Protein AF-A0A1R3RBY4-F1 (afdb_monomer_lite)

Foldseek 3Di:
DDDDDDDDDDDDDDDPPPDPPDDDPPPPPVDQPFAADPDVPDPGGHGDSDPVVSVLCCQLPPVQPQVQADPDPPGGDTGSDPVVSVVCCCPVVVDDDDD

pLDDT: mean 74.76, std 15.66, range [42.28, 93.06]

Sequence (99 aa):
MPGSSSIGEPFLTSSVTIGRISREPQLDLRNKSKLRCEWKGCVYRNTFNRSADLIRHVKTIHVLPHSFTCDMPGCERSFSRKDNFMEHKLRVHHFVRRP

Structure (mmCIF, N/CA/C/O backbone):
data_AF-A0A1R3RBY4-F1
#
_entry.id   AF-A0A1R3RBY4-F1
#
loop_
_atom_site.group_PDB
_atom_site.id
_atom_site.type_symbol
_atom_site.label_atom_id
_atom_site.label_alt_id
_atom_site.label_comp_id
_atom_site.label_asym_id
_atom_site.label_entity_id
_atom_site.label_seq_id
_atom_site.pdbx_PDB_ins_code
_atom_site.Cartn_x
_atom_site.Cartn_y
_atom_site.Cartn_z
_atom_site.occupancy
_atom_site.B_iso_or_equiv
_atom_site.auth_seq_id
_atom_site.auth_comp_id
_atom_site.auth_asym_id
_atom_site.auth_atom_id
_atom_site.pdbx_PDB_model_num
ATOM 1 N N . MET A 1 1 ? -6.343 83.023 45.407 1.00 44.12 1 MET A N 1
ATOM 2 C CA . MET A 1 1 ? -7.758 82.647 45.630 1.00 44.12 1 MET A CA 1
ATOM 3 C C . MET A 1 1 ? -8.523 82.904 44.342 1.00 44.12 1 MET A C 1
ATOM 5 O O . MET A 1 1 ? -8.241 83.951 43.768 1.00 44.12 1 MET A O 1
ATOM 9 N N . PRO A 1 2 ? -9.498 82.084 43.911 1.00 46.06 2 PRO A N 1
ATOM 10 C CA . PRO A 1 2 ? -9.816 80.676 44.201 1.00 46.06 2 PRO A CA 1
ATOM 11 C C . PRO A 1 2 ? -9.429 79.794 42.973 1.00 46.06 2 PRO A C 1
ATOM 13 O O . PRO A 1 2 ? -8.880 80.305 42.009 1.00 46.06 2 PRO A O 1
ATOM 16 N N . GLY A 1 3 ? -9.607 78.480 42.908 1.00 42.28 3 GLY A N 1
ATOM 17 C CA . GLY A 1 3 ? -10.323 77.580 43.788 1.00 42.28 3 GLY A CA 1
ATOM 18 C C . GLY A 1 3 ? -9.824 76.150 43.610 1.00 42.28 3 GLY A C 1
ATOM 19 O O . GLY A 1 3 ? -9.506 75.694 42.515 1.00 42.28 3 GLY A O 1
ATOM 20 N N . SER A 1 4 ? -9.746 75.475 44.745 1.00 51.12 4 SER A N 1
ATOM 21 C CA . SER A 1 4 ? -9.626 74.037 44.890 1.00 51.12 4 SER A CA 1
ATOM 22 C C . SER A 1 4 ? -10.837 73.349 44.269 1.00 51.12 4 SER A C 1
ATOM 24 O O . SER A 1 4 ? -11.955 73.830 44.449 1.00 51.12 4 SER A O 1
ATOM 26 N N . SER A 1 5 ? -10.639 72.192 43.643 1.00 51.06 5 SER A N 1
ATOM 27 C CA . SER A 1 5 ? -11.539 71.044 43.803 1.00 51.06 5 SER A CA 1
ATOM 28 C C . SER A 1 5 ? -10.895 69.794 43.217 1.00 51.06 5 SER A C 1
ATOM 30 O O . SER A 1 5 ? -10.571 69.715 42.036 1.00 51.06 5 SER A O 1
ATOM 32 N N . SER A 1 6 ? -10.685 68.847 44.118 1.00 52.12 6 SER A N 1
ATOM 33 C CA . SER A 1 6 ? -10.183 67.498 43.943 1.00 52.12 6 SER A CA 1
ATOM 34 C C . SER A 1 6 ? -10.944 66.728 42.864 1.00 52.12 6 SER A C 1
ATOM 36 O O . SER A 1 6 ? -12.163 66.597 42.951 1.00 52.12 6 SER A O 1
ATOM 38 N N . ILE A 1 7 ? -10.228 66.141 41.907 1.00 60.47 7 ILE A N 1
ATOM 39 C CA . ILE A 1 7 ? -10.765 65.030 41.118 1.00 60.47 7 ILE A CA 1
ATOM 40 C C . ILE A 1 7 ? -10.188 63.767 41.747 1.00 60.47 7 ILE A C 1
ATOM 42 O O . ILE A 1 7 ? -8.980 63.540 41.720 1.00 60.47 7 ILE A O 1
ATOM 46 N N . GLY A 1 8 ? -11.060 63.033 42.434 1.00 43.47 8 GLY A N 1
ATOM 47 C CA . GLY A 1 8 ? -10.726 61.787 43.102 1.00 43.47 8 GLY A CA 1
ATOM 48 C C . GLY A 1 8 ? -10.464 60.664 42.105 1.00 43.47 8 GLY A C 1
ATOM 49 O O . GLY A 1 8 ? -11.219 60.480 41.156 1.00 43.47 8 GLY A O 1
ATOM 50 N N . GLU A 1 9 ? -9.427 59.884 42.382 1.00 54.38 9 GLU A N 1
ATOM 51 C CA . GLU A 1 9 ? -9.421 58.455 42.074 1.00 54.38 9 GLU A CA 1
ATOM 52 C C . GLU A 1 9 ? -10.352 57.765 43.075 1.00 54.38 9 GLU A C 1
ATOM 54 O O . GLU A 1 9 ? -10.273 58.030 44.282 1.00 54.38 9 GLU A O 1
ATOM 59 N N . PRO A 1 10 ? -11.249 56.894 42.599 1.00 51.12 10 PRO A N 1
ATOM 60 C CA . PRO A 1 10 ? -11.130 55.526 43.080 1.00 51.12 10 PRO A CA 1
ATOM 61 C C . PRO A 1 10 ? -11.420 54.437 42.032 1.00 51.12 10 PRO A C 1
ATOM 63 O O . PRO A 1 10 ? -12.517 54.323 41.498 1.00 51.12 10 PRO A O 1
ATOM 66 N N . PHE A 1 11 ? -10.412 53.582 41.866 1.00 44.94 11 PHE A N 1
ATOM 67 C CA . PHE A 1 11 ? -10.427 52.134 42.109 1.00 44.94 11 PHE A CA 1
ATOM 68 C C . PHE A 1 11 ? -11.436 51.214 41.389 1.00 44.94 11 PHE A C 1
ATOM 70 O O . PHE A 1 11 ? -12.644 51.257 41.583 1.00 44.94 11 PHE A O 1
ATOM 77 N N . LEU A 1 12 ? -10.808 50.189 40.798 1.00 53.84 12 LEU A N 1
ATOM 78 C CA . LEU A 1 12 ? -11.196 48.775 40.757 1.00 53.84 12 LEU A CA 1
ATOM 79 C C . LEU A 1 12 ? -12.150 48.302 39.645 1.00 53.84 12 LEU A C 1
ATOM 81 O O . LEU A 1 12 ? -13.366 48.412 39.699 1.00 53.84 12 LEU A O 1
ATOM 85 N N . THR A 1 13 ? -11.509 47.557 38.737 1.00 54.47 13 THR A N 1
ATOM 86 C CA . THR A 1 13 ? -11.876 46.195 38.316 1.00 54.47 13 THR A CA 1
ATOM 87 C C . THR A 1 13 ? -13.225 46.007 37.644 1.00 54.47 13 THR A C 1
ATOM 89 O O . THR A 1 13 ? -14.260 46.004 38.299 1.00 54.47 13 THR A O 1
ATOM 92 N N . SER A 1 14 ? -13.184 45.633 36.365 1.00 50.78 14 SER A N 1
ATOM 93 C CA . SER A 1 14 ? -13.830 44.406 35.869 1.00 50.78 14 SER A CA 1
ATOM 94 C C . SER A 1 14 ? -13.424 44.179 34.408 1.00 50.78 14 SER A C 1
ATOM 96 O O . SER A 1 14 ? -13.673 45.002 33.540 1.00 50.78 14 SER A O 1
ATOM 98 N N . SER A 1 15 ? -12.602 43.166 34.144 1.00 59.75 15 SER A N 1
ATOM 99 C CA . SER A 1 15 ? -13.065 41.838 33.709 1.00 59.75 15 SER A CA 1
ATOM 100 C C . SER A 1 15 ? -13.443 41.785 32.226 1.00 59.75 15 SER A C 1
ATOM 102 O O . SER A 1 15 ? -14.591 41.533 31.880 1.00 59.75 15 SER A O 1
ATOM 104 N N . VAL A 1 16 ? -12.451 41.909 31.340 1.00 52.53 16 VAL A N 1
ATOM 105 C CA . VAL A 1 16 ? -12.529 41.257 30.024 1.00 52.53 16 VAL A CA 1
ATOM 106 C C . VAL A 1 16 ? -11.775 39.941 30.152 1.00 52.53 16 VAL A C 1
ATOM 108 O O . VAL A 1 16 ? -10.591 39.830 29.846 1.00 52.53 16 VAL A O 1
ATOM 111 N N . THR A 1 17 ? -12.460 38.934 30.693 1.00 53.0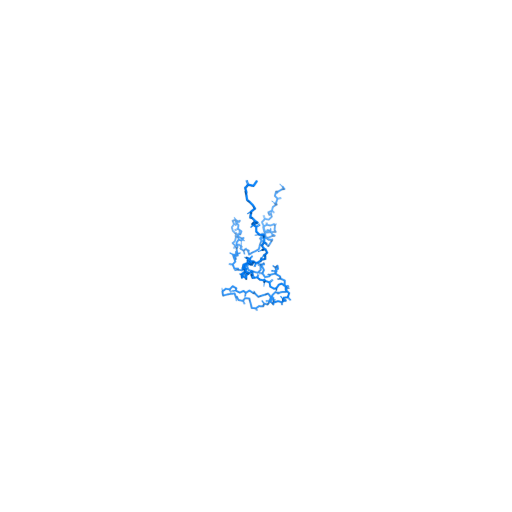9 17 THR A N 1
ATOM 112 C CA . THR A 1 17 ? -12.021 37.555 30.501 1.00 53.09 17 THR A CA 1
ATOM 113 C C . THR A 1 17 ? -12.241 37.247 29.030 1.00 53.09 17 THR A C 1
ATOM 115 O O . THR A 1 17 ? -13.376 37.166 28.563 1.00 53.09 17 THR A O 1
ATOM 118 N N . ILE A 1 18 ? -11.149 37.130 28.273 1.00 63.09 18 ILE A N 1
ATOM 119 C CA . ILE A 1 18 ? -11.209 36.572 26.927 1.00 63.09 18 ILE A CA 1
ATOM 120 C C . ILE A 1 18 ? -11.869 35.202 27.057 1.00 63.09 18 ILE A C 1
ATOM 122 O O . ILE A 1 18 ? -11.375 34.314 27.757 1.00 63.09 18 ILE A O 1
ATOM 126 N N . GLY A 1 19 ? -13.055 35.099 26.458 1.00 46.06 19 GLY A N 1
ATOM 127 C CA . GLY A 1 19 ? -13.890 33.916 26.496 1.00 46.06 19 GLY A CA 1
ATOM 128 C C . GLY A 1 19 ? -13.084 32.686 26.104 1.00 46.06 19 GLY A C 1
ATOM 129 O O . GLY A 1 19 ? -12.303 32.706 25.155 1.00 46.06 19 GLY A O 1
ATOM 130 N N . ARG A 1 20 ? -13.285 31.611 26.868 1.00 57.53 20 ARG A N 1
ATOM 131 C CA . ARG A 1 20 ? -12.787 30.268 26.576 1.00 57.53 20 ARG A CA 1
ATOM 132 C C . ARG A 1 20 ? -13.101 29.913 25.122 1.00 57.53 20 ARG A C 1
ATOM 134 O O . ARG A 1 20 ? -14.242 29.576 24.800 1.00 57.53 20 ARG A O 1
ATOM 141 N N . ILE A 1 21 ? -12.087 29.955 24.261 1.00 62.16 21 ILE A N 1
ATOM 142 C CA . ILE A 1 21 ? -12.156 29.340 22.939 1.00 62.16 21 ILE A CA 1
ATOM 143 C C . ILE A 1 21 ? -12.405 27.853 23.177 1.00 62.16 21 ILE A C 1
ATOM 145 O O . ILE A 1 21 ? -11.639 27.150 23.836 1.00 62.16 21 ILE A O 1
ATOM 149 N N . SER A 1 22 ? -13.570 27.419 22.719 1.00 53.25 22 SER A N 1
ATOM 150 C CA . SER A 1 22 ? -14.041 26.054 22.831 1.00 53.25 22 SER A CA 1
ATOM 151 C C . SER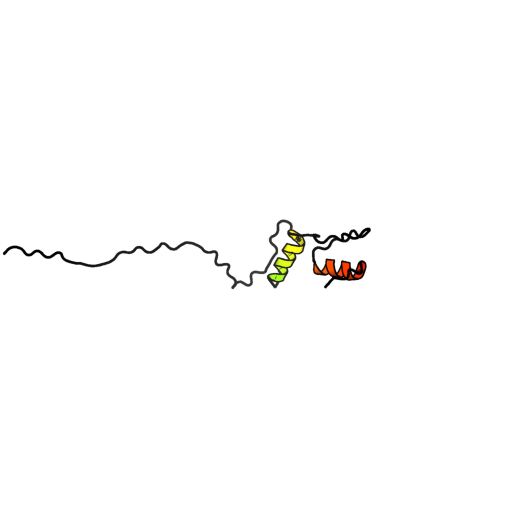 A 1 22 ? -13.326 25.170 21.813 1.00 53.25 22 SER A C 1
ATOM 153 O O . SER A 1 22 ? -13.411 25.415 20.617 1.00 53.25 22 SER A O 1
ATOM 155 N N . ARG A 1 23 ? -12.748 24.081 22.335 1.00 59.91 23 ARG A N 1
ATOM 156 C CA . ARG A 1 23 ? -12.565 22.770 21.688 1.00 59.91 23 ARG A CA 1
ATOM 157 C C . ARG A 1 23 ? -11.584 22.712 20.514 1.00 59.91 23 ARG A C 1
ATOM 159 O O . ARG A 1 23 ? -11.954 22.394 19.390 1.00 59.91 23 ARG A O 1
ATOM 166 N N . GLU A 1 24 ? -10.304 22.833 20.842 1.00 55.38 24 GLU A N 1
ATOM 167 C CA . GLU A 1 24 ? -9.270 22.058 20.146 1.00 55.38 24 GLU A CA 1
ATOM 168 C C . GLU A 1 24 ? -9.598 20.561 20.349 1.00 55.38 24 GLU A C 1
ATOM 170 O O . GLU A 1 24 ? -9.802 20.153 21.502 1.00 55.38 24 GLU A O 1
ATOM 175 N N . PRO A 1 25 ? -9.695 19.720 19.301 1.00 54.72 25 PRO A N 1
ATOM 176 C CA . PRO A 1 25 ? -9.831 18.286 19.492 1.00 54.72 25 PRO A CA 1
ATOM 177 C C . PRO A 1 25 ? -8.507 17.779 20.063 1.00 54.72 25 PRO A C 1
ATOM 179 O O . PRO A 1 25 ? -7.543 17.548 19.337 1.00 54.72 25 PRO A O 1
ATOM 182 N N . GLN A 1 26 ? -8.464 17.637 21.388 1.00 53.69 26 GLN A N 1
ATOM 183 C CA . GLN A 1 26 ? -7.462 16.854 22.095 1.00 53.69 26 GLN A CA 1
ATOM 184 C C . GLN A 1 26 ? -7.556 15.431 21.535 1.00 53.69 26 GLN A C 1
ATOM 186 O O . GLN A 1 26 ? -8.367 14.625 21.981 1.00 53.69 26 GLN A O 1
ATOM 191 N N . LEU A 1 27 ? -6.799 15.137 20.476 1.00 60.53 27 LEU A N 1
ATOM 192 C CA . LEU A 1 27 ? -6.605 13.772 20.016 1.00 60.53 27 LEU A CA 1
ATOM 193 C C . LEU A 1 27 ? -5.803 13.091 21.118 1.00 60.53 27 LEU A C 1
ATOM 195 O O . LEU A 1 27 ? -4.579 13.190 21.160 1.00 60.53 27 LEU A O 1
ATOM 199 N N . ASP A 1 28 ? -6.527 12.474 22.049 1.00 55.22 28 ASP A N 1
ATOM 200 C CA . ASP A 1 28 ? -6.012 11.735 23.190 1.00 55.22 28 ASP A CA 1
ATOM 201 C C . ASP A 1 28 ? -5.056 10.626 22.725 1.00 55.22 28 ASP A C 1
ATOM 203 O O . ASP A 1 28 ? -5.410 9.455 22.588 1.00 55.22 28 ASP A O 1
ATOM 207 N N . LEU A 1 29 ? -3.785 10.981 22.538 1.00 65.56 29 LEU A N 1
ATOM 208 C CA . LEU A 1 29 ? -2.673 10.067 22.258 1.00 65.56 29 LEU A CA 1
ATOM 209 C C . LEU A 1 29 ? -2.309 9.198 23.480 1.00 65.56 29 LEU A C 1
ATOM 211 O O . LEU A 1 29 ? -1.297 8.500 23.470 1.00 65.56 29 LEU A O 1
ATOM 215 N N . ARG A 1 30 ? -3.116 9.234 24.549 1.00 62.94 30 ARG A N 1
ATOM 216 C CA . ARG A 1 30 ? -2.964 8.413 25.760 1.00 62.94 30 ARG A CA 1
ATOM 217 C C . ARG A 1 30 ? -3.958 7.255 25.832 1.00 62.94 30 ARG A C 1
ATOM 219 O O . ARG A 1 30 ? -3.872 6.446 26.748 1.00 62.94 30 ARG A O 1
ATOM 226 N N . ASN A 1 31 ? -4.844 7.097 24.853 1.00 56.62 31 ASN A N 1
ATOM 227 C CA . ASN A 1 31 ? -5.559 5.842 24.697 1.00 56.62 31 ASN A CA 1
ATOM 228 C C . ASN A 1 31 ? -4.873 5.057 23.582 1.00 56.62 31 ASN A C 1
ATOM 230 O O . ASN A 1 31 ? -4.788 5.521 22.446 1.00 56.62 31 ASN A O 1
ATOM 234 N N . LYS A 1 32 ? -4.380 3.852 23.891 1.00 59.78 32 LYS A N 1
ATOM 235 C CA . LYS A 1 32 ? -3.921 2.870 22.894 1.00 59.78 32 LYS A CA 1
ATOM 236 C C . LYS A 1 32 ? -5.146 2.321 22.154 1.00 59.78 32 LYS A C 1
ATOM 238 O O . LYS A 1 32 ? -5.431 1.127 22.171 1.00 59.78 32 LYS A O 1
ATOM 243 N N . SER A 1 33 ? -5.920 3.233 21.575 1.00 61.03 33 SER A N 1
ATOM 244 C CA . SER A 1 33 ? -7.098 2.996 20.771 1.00 61.03 33 SER A CA 1
ATOM 245 C C . SER A 1 33 ? -6.644 2.105 19.638 1.00 61.03 33 SER A C 1
ATOM 247 O O . SER A 1 33 ? -5.779 2.481 18.846 1.00 61.03 33 SER A O 1
ATOM 249 N N . LYS A 1 34 ? -7.156 0.878 19.632 1.00 71.75 34 LYS A N 1
ATOM 250 C CA . LYS A 1 34 ? -6.819 -0.137 18.642 1.00 71.75 34 LYS A CA 1
ATOM 251 C C . LYS A 1 34 ? -6.915 0.497 17.248 1.00 71.75 34 LYS A C 1
ATOM 253 O O . LYS A 1 34 ? -7.992 0.929 16.844 1.00 71.75 34 LYS A O 1
ATOM 258 N N . LEU A 1 35 ? -5.789 0.604 16.545 1.00 85.62 35 LEU A N 1
ATOM 259 C CA . LEU A 1 35 ? -5.714 1.333 15.281 1.00 85.62 35 LEU A CA 1
ATOM 260 C C . LEU A 1 35 ? -6.395 0.486 14.212 1.00 85.62 35 LEU A C 1
ATOM 262 O O . LEU A 1 35 ? -5.833 -0.504 13.766 1.00 85.62 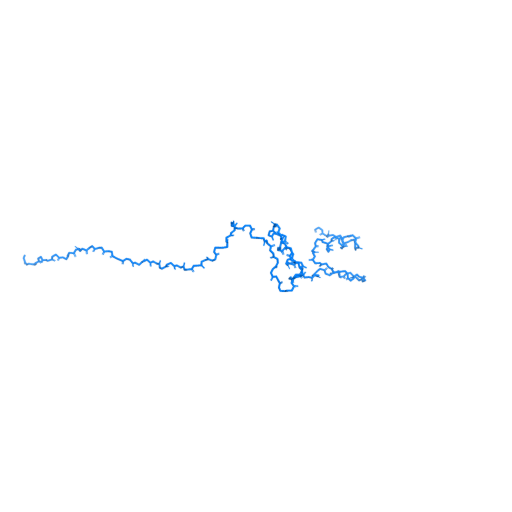35 LEU A O 1
ATOM 266 N N . ARG A 1 36 ? -7.625 0.816 13.835 1.00 87.88 36 ARG A N 1
ATOM 267 C CA . ARG A 1 36 ? -8.390 0.079 12.820 1.00 87.88 36 ARG A CA 1
ATOM 268 C C . ARG A 1 36 ? -8.497 0.902 11.544 1.00 87.88 36 ARG A C 1
ATOM 270 O O . ARG A 1 36 ? -8.472 2.129 11.600 1.00 87.88 36 ARG A O 1
ATOM 277 N N . CYS A 1 37 ? -8.639 0.234 10.406 1.00 88.44 37 CYS A N 1
ATOM 278 C CA . CYS A 1 37 ? -9.011 0.930 9.183 1.00 88.44 37 CYS A CA 1
ATOM 279 C C . CYS A 1 37 ? -10.505 1.276 9.228 1.00 88.44 37 CYS A C 1
ATOM 281 O O . CYS A 1 37 ? -11.330 0.400 9.474 1.00 88.44 37 CYS A O 1
ATOM 283 N N . GLU A 1 38 ? -10.849 2.544 9.004 1.00 85.81 38 GLU A N 1
ATOM 284 C CA . GLU A 1 38 ? -12.241 3.021 8.930 1.00 85.81 38 GLU A CA 1
ATOM 285 C C . GLU A 1 38 ? -12.680 3.315 7.485 1.00 85.81 38 GLU A C 1
ATOM 287 O O . GLU A 1 38 ? -13.715 3.926 7.229 1.00 85.81 38 GLU A O 1
ATOM 292 N N . TRP A 1 39 ? -11.895 2.877 6.500 1.00 87.06 39 TRP A N 1
ATOM 293 C CA . TRP A 1 39 ? -12.236 3.104 5.103 1.00 87.06 39 TRP A CA 1
ATOM 294 C C . TRP A 1 39 ? -13.507 2.340 4.715 1.00 87.06 39 TRP A C 1
ATOM 296 O O . TRP A 1 39 ? -13.646 1.146 5.002 1.00 87.06 39 TRP A O 1
ATOM 306 N N . LYS A 1 40 ? -14.436 3.018 4.030 1.00 85.94 40 LYS A N 1
ATOM 307 C CA . LYS A 1 40 ? -15.704 2.419 3.592 1.00 85.94 40 LYS A CA 1
ATOM 308 C C . LYS A 1 40 ? -15.429 1.240 2.657 1.00 85.94 40 LYS A C 1
ATOM 310 O O . LYS A 1 40 ? -14.780 1.401 1.629 1.00 85.94 40 LYS A O 1
ATOM 315 N N . GLY A 1 41 ? -15.913 0.054 3.025 1.00 83.56 41 GLY A N 1
ATOM 316 C CA . GLY A 1 41 ? -15.682 -1.173 2.256 1.00 83.56 41 GLY A CA 1
ATOM 317 C C . GLY A 1 41 ? -14.307 -1.814 2.472 1.00 83.56 41 GLY A C 1
ATOM 318 O O . GLY A 1 41 ? -13.934 -2.711 1.719 1.00 83.56 41 GLY A O 1
ATOM 319 N N . CYS A 1 42 ? -13.541 -1.400 3.489 1.00 88.12 42 CYS A N 1
ATOM 320 C CA . CYS A 1 42 ? -12.323 -2.114 3.848 1.00 88.12 42 CYS A CA 1
ATOM 321 C C . CYS A 1 42 ? -12.646 -3.532 4.335 1.00 88.12 42 CYS A C 1
ATOM 323 O O . CYS A 1 42 ? -13.364 -3.731 5.316 1.00 88.12 42 CYS A O 1
ATOM 325 N N . VAL A 1 43 ? -12.067 -4.528 3.667 1.00 86.56 43 VAL A N 1
ATOM 326 C CA . VAL A 1 43 ? -12.161 -5.939 4.069 1.00 86.56 43 VAL A CA 1
ATOM 327 C C . VAL A 1 43 ? -11.261 -6.272 5.265 1.00 86.56 43 VAL A C 1
ATOM 329 O O . VAL A 1 43 ? -11.432 -7.308 5.905 1.00 86.56 43 VAL A O 1
ATOM 332 N N . TYR A 1 44 ? -10.310 -5.394 5.600 1.00 84.56 44 TYR A N 1
ATOM 333 C CA . TYR A 1 44 ? -9.389 -5.592 6.712 1.00 84.56 44 TYR A CA 1
ATOM 334 C C . TYR A 1 44 ? -10.022 -5.137 8.031 1.00 84.56 44 TYR A C 1
ATOM 336 O O . TYR A 1 44 ? -10.078 -3.950 8.341 1.00 84.56 44 TYR A O 1
ATOM 344 N N . ARG A 1 45 ? -10.490 -6.108 8.820 1.00 82.12 45 ARG A N 1
ATOM 345 C CA . ARG A 1 45 ? -11.174 -5.873 10.106 1.00 82.12 45 ARG A CA 1
ATOM 346 C C . ARG A 1 45 ? -10.247 -5.907 11.326 1.00 82.12 45 ARG A C 1
ATOM 348 O O . ARG A 1 45 ? -10.687 -5.618 12.436 1.00 82.12 45 ARG A O 1
ATOM 355 N N . ASN A 1 46 ? -8.977 -6.258 11.132 1.00 85.00 46 ASN A N 1
ATOM 356 C CA . ASN A 1 46 ? -8.011 -6.362 12.219 1.00 85.00 46 ASN A CA 1
ATOM 357 C C . ASN A 1 46 ? -7.472 -4.993 12.644 1.00 85.00 46 ASN A C 1
ATOM 359 O O . ASN A 1 46 ? -7.507 -4.005 11.909 1.00 85.00 46 ASN A O 1
ATOM 363 N N . THR A 1 47 ? -6.938 -4.960 13.861 1.00 86.31 47 THR A N 1
ATOM 364 C CA . THR A 1 47 ? -6.351 -3.764 14.456 1.00 86.31 47 THR A CA 1
ATOM 365 C C . THR A 1 47 ? -4.835 -3.801 14.337 1.00 86.31 47 THR A C 1
ATOM 367 O O . THR A 1 47 ? -4.199 -4.798 14.672 1.00 86.31 47 THR A O 1
ATOM 370 N N . PHE A 1 48 ? -4.249 -2.696 13.905 1.00 87.19 48 PHE A N 1
ATOM 371 C CA . PHE A 1 48 ? -2.817 -2.480 13.843 1.00 87.19 48 PHE A CA 1
ATOM 372 C C . PHE A 1 48 ? -2.264 -2.113 15.222 1.00 87.19 48 PHE A C 1
ATOM 374 O O . PHE A 1 48 ? -2.883 -1.386 16.001 1.00 87.19 48 PHE A O 1
ATOM 381 N N . ASN A 1 49 ? -1.057 -2.593 15.516 1.00 85.50 49 ASN A N 1
ATOM 382 C CA . ASN A 1 49 ? -0.356 -2.248 16.753 1.00 85.50 49 ASN A CA 1
ATOM 383 C C . ASN A 1 49 ? 0.427 -0.924 16.637 1.00 85.50 49 ASN A C 1
ATOM 385 O O . ASN A 1 49 ? 0.819 -0.354 17.653 1.00 85.50 49 ASN A O 1
ATOM 389 N N . ARG A 1 50 ? 0.663 -0.442 15.405 1.00 86.69 50 ARG A N 1
ATOM 390 C CA . ARG A 1 50 ? 1.415 0.783 15.094 1.00 86.69 50 ARG A CA 1
ATOM 391 C C . ARG A 1 50 ? 0.674 1.651 14.083 1.00 86.69 50 ARG A C 1
ATOM 393 O O . ARG A 1 50 ? 0.077 1.138 13.138 1.00 86.69 50 ARG A O 1
ATOM 400 N N . SER A 1 51 ? 0.787 2.968 14.242 1.00 85.19 51 SER A N 1
ATOM 401 C CA . SER A 1 51 ? 0.210 3.963 13.324 1.00 85.19 51 SER A CA 1
ATOM 402 C C . SER A 1 51 ? 0.810 3.858 11.925 1.00 85.19 51 SER A C 1
ATOM 404 O O . SER A 1 51 ? 0.074 3.885 10.944 1.00 85.19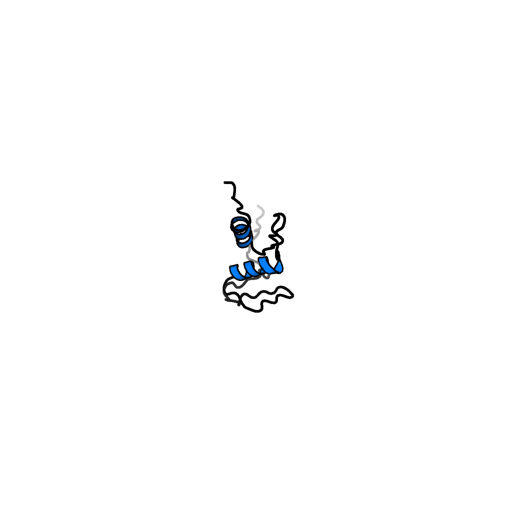 51 SER A O 1
ATOM 406 N N . ALA A 1 52 ? 2.122 3.629 11.826 1.00 87.69 52 ALA A N 1
ATOM 407 C CA . ALA A 1 52 ? 2.811 3.421 10.553 1.00 87.69 52 ALA A CA 1
ATOM 408 C C . ALA A 1 52 ? 2.221 2.256 9.736 1.00 87.69 52 ALA A C 1
ATOM 410 O O . ALA A 1 52 ? 2.103 2.354 8.514 1.00 87.69 52 ALA A O 1
ATOM 411 N N . ASP A 1 53 ? 1.806 1.174 10.403 1.00 88.56 53 ASP A N 1
ATOM 412 C CA . ASP A 1 53 ? 1.211 0.012 9.740 1.00 88.56 53 ASP A CA 1
ATOM 413 C C . ASP A 1 53 ? -0.191 0.322 9.193 1.00 88.56 53 ASP A C 1
ATOM 415 O O . ASP A 1 53 ? -0.488 -0.043 8.054 1.00 88.56 53 ASP A O 1
ATOM 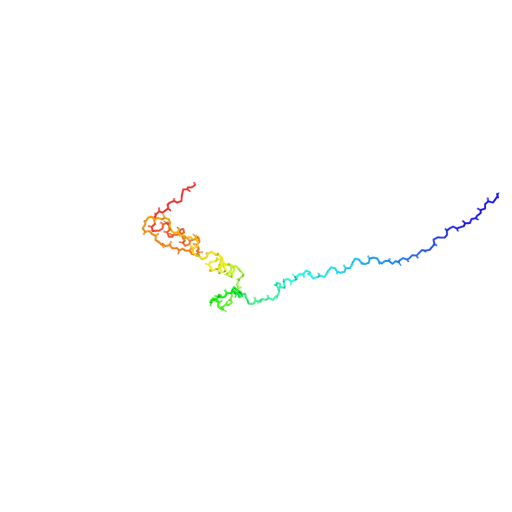419 N N . LEU A 1 54 ? -1.010 1.062 9.951 1.00 89.56 54 LEU A N 1
ATOM 420 C CA . LEU A 1 54 ? -2.316 1.539 9.487 1.00 89.56 54 LEU A CA 1
ATOM 421 C C . LEU A 1 54 ? -2.173 2.512 8.306 1.00 89.56 54 LEU A C 1
ATOM 423 O O . LEU A 1 54 ? -2.847 2.350 7.292 1.00 89.56 54 LEU A O 1
ATOM 427 N N . ILE A 1 55 ? -1.268 3.490 8.401 1.00 87.50 55 ILE A N 1
ATOM 428 C CA . ILE A 1 55 ? -1.020 4.467 7.328 1.00 87.50 55 ILE A CA 1
ATOM 429 C C . ILE A 1 55 ? -0.584 3.751 6.048 1.00 87.50 55 ILE A C 1
ATOM 431 O O . ILE A 1 55 ? -1.104 4.022 4.965 1.00 87.50 55 ILE A O 1
ATOM 435 N N . ARG A 1 56 ? 0.348 2.797 6.168 1.00 87.25 56 ARG A N 1
ATOM 436 C CA . ARG A 1 56 ? 0.791 1.973 5.043 1.00 87.25 56 ARG A CA 1
ATOM 437 C C . ARG A 1 56 ? -0.376 1.191 4.447 1.00 87.25 56 ARG A C 1
ATOM 439 O O . ARG A 1 56 ? -0.536 1.222 3.233 1.00 87.25 56 ARG A O 1
ATOM 446 N N . HIS A 1 57 ? -1.191 0.533 5.271 1.00 89.69 57 HIS A N 1
ATOM 447 C CA . HIS A 1 57 ? -2.381 -0.184 4.813 1.00 89.69 57 HIS A CA 1
ATOM 448 C C . HIS A 1 57 ? -3.300 0.726 3.989 1.00 89.69 57 HIS A C 1
ATOM 450 O O . HIS A 1 57 ? -3.564 0.419 2.826 1.00 89.69 57 HIS A O 1
ATOM 456 N N . VAL A 1 58 ? -3.694 1.876 4.547 1.00 88.44 58 VAL A N 1
ATOM 457 C CA . VAL A 1 58 ? -4.580 2.835 3.874 1.00 88.44 58 VAL A CA 1
ATOM 458 C C . VAL A 1 58 ? -3.980 3.290 2.547 1.00 88.44 58 VAL A C 1
ATOM 460 O O . VAL A 1 58 ? -4.641 3.236 1.513 1.00 88.44 58 VAL A O 1
ATOM 463 N N . LYS A 1 59 ? -2.695 3.649 2.527 1.00 85.81 59 LYS A N 1
ATOM 464 C CA . LYS A 1 59 ? -2.030 4.088 1.298 1.00 85.81 59 LYS A CA 1
ATOM 465 C C . LYS A 1 59 ? -2.022 3.004 0.215 1.00 85.81 59 LYS A C 1
ATOM 467 O O . LYS A 1 59 ? -2.324 3.302 -0.933 1.00 85.81 59 LYS A O 1
ATOM 472 N N . THR A 1 60 ? -1.692 1.765 0.583 1.00 84.50 60 THR A N 1
ATOM 473 C CA . THR A 1 60 ? -1.513 0.655 -0.373 1.00 84.50 60 THR A CA 1
ATOM 474 C C . THR A 1 60 ? -2.813 0.033 -0.876 1.00 84.50 60 THR A C 1
ATOM 476 O O . THR A 1 60 ? -2.814 -0.535 -1.962 1.00 84.50 60 THR A O 1
ATOM 479 N N . ILE A 1 61 ? -3.893 0.090 -0.093 1.00 84.44 61 ILE A N 1
ATOM 480 C CA . ILE A 1 61 ? -5.164 -0.569 -0.427 1.00 84.44 61 ILE A CA 1
ATOM 481 C C . ILE A 1 61 ? -6.213 0.437 -0.895 1.00 84.44 61 ILE A C 1
ATOM 483 O O . ILE A 1 61 ? -7.027 0.114 -1.752 1.00 84.44 61 ILE A O 1
ATOM 487 N N . HIS A 1 62 ? -6.206 1.647 -0.338 1.00 85.50 62 HIS A N 1
ATOM 488 C CA . HIS A 1 62 ? -7.316 2.577 -0.502 1.00 85.50 62 HIS A CA 1
ATOM 489 C C . HIS A 1 62 ? -6.981 3.819 -1.319 1.00 85.50 62 HIS A C 1
ATOM 491 O O . HIS A 1 62 ? -7.792 4.237 -2.136 1.00 85.50 62 HIS A O 1
ATOM 497 N N . VAL A 1 63 ? -5.803 4.411 -1.112 1.00 82.12 63 VAL A N 1
ATOM 498 C CA . VAL A 1 63 ? -5.426 5.651 -1.813 1.00 82.12 63 VAL A CA 1
ATOM 499 C C . VAL A 1 63 ? -4.813 5.341 -3.173 1.00 82.12 63 VAL A C 1
ATOM 501 O O . VAL A 1 63 ? -5.199 5.917 -4.182 1.00 82.12 63 VAL A O 1
ATOM 504 N N . LEU A 1 64 ? -3.832 4.440 -3.186 1.00 74.81 64 LEU A N 1
ATOM 505 C CA . LEU A 1 64 ? -3.016 4.123 -4.352 1.00 74.81 64 LEU A CA 1
ATOM 506 C C . LEU A 1 64 ? -2.899 2.598 -4.528 1.00 74.81 64 LEU A C 1
ATOM 508 O O . LEU A 1 64 ? -1.787 2.052 -4.520 1.00 74.81 64 LEU A O 1
ATOM 512 N N . PRO A 1 65 ? -4.034 1.873 -4.641 1.00 71.94 65 PRO A N 1
ATOM 513 C CA . PRO A 1 65 ? -3.980 0.467 -4.996 1.00 71.94 65 PRO A CA 1
ATOM 514 C C . PRO A 1 65 ? -3.311 0.333 -6.363 1.00 71.94 65 PRO A C 1
ATOM 516 O O . PRO A 1 65 ? -3.668 1.023 -7.314 1.00 71.94 65 PRO A O 1
ATOM 519 N N . HIS A 1 66 ? -2.318 -0.554 -6.449 1.00 71.38 66 HIS A N 1
ATOM 520 C CA . HIS A 1 66 ? -1.679 -0.934 -7.713 1.00 71.38 66 HIS A CA 1
ATOM 521 C C . HIS A 1 66 ? -1.017 0.222 -8.482 1.00 71.38 66 HIS A C 1
ATOM 523 O O . HIS A 1 66 ? -0.756 0.097 -9.672 1.00 71.38 66 HIS A O 1
ATOM 529 N N . SER A 1 67 ? -0.692 1.336 -7.822 1.00 75.88 67 SER A N 1
ATOM 530 C CA . SER A 1 67 ? -0.185 2.532 -8.510 1.00 75.88 67 SER A CA 1
ATOM 531 C C . SER A 1 67 ? 1.209 2.393 -9.120 1.00 75.88 67 SER A C 1
ATOM 533 O O . SER A 1 67 ? 1.677 3.320 -9.775 1.00 75.88 67 SER A O 1
ATOM 535 N N . PHE A 1 68 ? 1.888 1.266 -8.910 1.00 81.88 68 PHE A N 1
ATOM 536 C CA . PHE A 1 68 ? 3.170 0.972 -9.531 1.00 81.88 68 PHE A CA 1
ATOM 537 C C . PHE A 1 68 ? 3.008 -0.151 -10.554 1.00 81.88 68 PHE A C 1
ATOM 539 O O . PHE A 1 68 ? 3.212 -1.326 -10.241 1.00 81.88 68 PHE A O 1
ATOM 546 N N . THR A 1 69 ? 2.619 0.215 -11.771 1.00 85.88 69 THR A N 1
ATOM 547 C CA . THR A 1 69 ? 2.506 -0.710 -12.905 1.00 85.88 69 THR A CA 1
ATOM 548 C C . THR A 1 69 ? 3.828 -0.787 -13.653 1.00 85.88 69 THR A C 1
ATOM 550 O O . THR A 1 69 ? 4.498 0.229 -13.843 1.00 85.88 69 THR A O 1
ATOM 553 N N . CYS A 1 70 ? 4.220 -1.995 -14.051 1.00 89.94 70 CYS A N 1
ATOM 554 C CA . CYS A 1 70 ? 5.368 -2.190 -14.919 1.00 89.94 70 CYS A CA 1
ATOM 555 C C . CYS A 1 70 ? 5.073 -1.643 -16.313 1.00 89.94 70 CYS A C 1
ATOM 557 O O . CYS A 1 70 ? 4.058 -1.954 -16.920 1.00 89.94 70 CYS A O 1
ATOM 559 N N . ASP A 1 71 ? 5.982 -0.804 -16.786 1.00 88.25 71 ASP A N 1
ATOM 560 C CA . ASP A 1 71 ? 5.984 -0.151 -18.090 1.00 88.25 71 ASP A CA 1
ATOM 561 C C . ASP A 1 71 ? 6.780 -0.944 -19.141 1.00 88.25 71 ASP A C 1
ATOM 563 O O . ASP A 1 71 ? 6.940 -0.498 -20.275 1.00 88.25 71 ASP A O 1
ATOM 567 N N . MET A 1 72 ? 7.297 -2.122 -18.777 1.00 86.00 72 MET A N 1
ATOM 568 C CA . MET A 1 72 ? 8.095 -2.952 -19.675 1.00 86.00 72 MET A CA 1
ATOM 569 C C . MET A 1 72 ? 7.211 -3.715 -20.670 1.00 86.00 72 MET A C 1
ATOM 571 O O . MET A 1 72 ? 6.201 -4.303 -20.271 1.00 86.00 72 MET A O 1
ATOM 575 N N . PRO A 1 73 ? 7.607 -3.783 -21.954 1.00 87.06 73 PRO A N 1
ATOM 576 C CA . PRO A 1 73 ? 6.839 -4.483 -22.975 1.00 87.06 73 PRO A CA 1
ATOM 577 C C . PRO A 1 73 ? 6.703 -5.970 -22.621 1.00 87.06 73 PRO A C 1
ATOM 579 O O . PRO A 1 73 ? 7.695 -6.652 -22.366 1.00 87.06 73 PRO A O 1
ATOM 582 N N . GLY A 1 74 ? 5.463 -6.461 -22.583 1.00 87.62 74 GLY A N 1
ATOM 583 C CA . GLY A 1 74 ? 5.146 -7.843 -22.209 1.00 87.62 74 GLY A CA 1
ATOM 584 C C . GLY A 1 74 ? 5.063 -8.109 -20.699 1.00 87.62 74 GLY A C 1
ATOM 585 O O . GLY A 1 74 ? 4.929 -9.265 -20.304 1.00 87.62 74 GLY A O 1
ATOM 586 N N . CYS A 1 75 ? 5.127 -7.080 -19.843 1.00 89.44 75 CYS A N 1
ATOM 587 C CA . CYS A 1 75 ? 4.918 -7.227 -18.403 1.00 89.44 75 CYS A CA 1
ATOM 588 C C . CYS A 1 75 ? 3.703 -6.433 -17.910 1.00 89.44 75 CYS A C 1
ATOM 590 O O . CYS A 1 75 ? 3.733 -5.212 -17.845 1.00 89.44 75 CYS A O 1
ATOM 592 N N . GLU A 1 76 ? 2.663 -7.134 -17.461 1.00 86.69 76 GLU A N 1
ATOM 593 C CA . GLU A 1 76 ? 1.421 -6.526 -16.949 1.00 86.69 76 GLU A CA 1
ATOM 594 C C . GLU A 1 76 ? 1.351 -6.547 -15.410 1.00 86.69 76 GLU A C 1
ATOM 596 O O . GLU A 1 76 ? 0.284 -6.554 -14.796 1.00 86.69 76 GLU A O 1
ATOM 601 N N . ARG A 1 77 ? 2.509 -6.612 -14.740 1.00 87.44 77 ARG A N 1
ATOM 602 C CA . ARG A 1 77 ? 2.564 -6.679 -13.275 1.00 87.44 77 ARG A CA 1
ATOM 603 C C . ARG A 1 77 ? 2.324 -5.299 -12.665 1.00 87.44 77 ARG A C 1
ATOM 605 O O . ARG A 1 77 ? 3.020 -4.337 -12.973 1.00 87.44 77 ARG A O 1
ATOM 612 N N . SER A 1 78 ? 1.389 -5.234 -11.724 1.00 87.75 78 SER A N 1
ATOM 613 C CA . SER A 1 78 ? 1.077 -4.035 -10.940 1.00 87.75 78 SER A CA 1
ATOM 614 C C . SER A 1 78 ? 1.290 -4.279 -9.450 1.00 87.75 78 SER A C 1
ATOM 616 O O . SER A 1 78 ? 0.880 -5.317 -8.925 1.00 87.75 78 SER A O 1
ATOM 618 N N . PHE A 1 79 ? 1.883 -3.312 -8.760 1.00 86.44 79 PHE A N 1
ATOM 619 C CA . PHE A 1 79 ? 2.225 -3.403 -7.346 1.00 86.44 79 PHE A CA 1
ATOM 620 C C . PHE A 1 79 ? 1.642 -2.220 -6.575 1.00 86.44 79 PHE A C 1
ATOM 622 O O . PHE A 1 79 ? 1.612 -1.086 -7.045 1.00 86.44 79 PHE A O 1
ATOM 629 N N . SER A 1 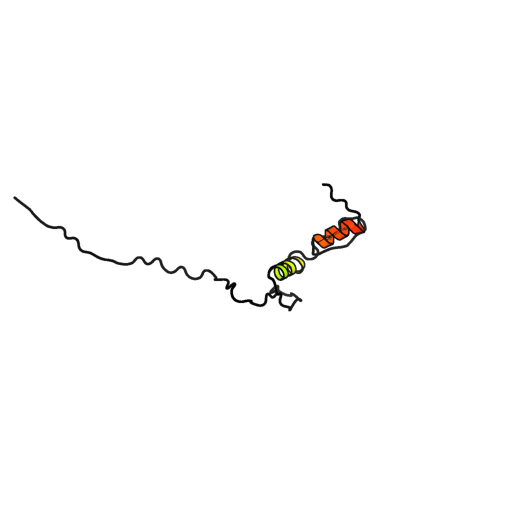80 ? 1.207 -2.471 -5.343 1.00 83.19 80 SER A N 1
ATOM 630 C CA . SER A 1 80 ? 0.715 -1.434 -4.426 1.00 83.19 80 SER A CA 1
ATOM 631 C C . SER A 1 80 ? 1.830 -0.738 -3.638 1.00 83.19 80 SER A C 1
ATOM 633 O O . SER A 1 80 ? 1.593 0.285 -2.996 1.00 83.19 80 SER A O 1
ATOM 635 N N . ARG A 1 81 ? 3.062 -1.268 -3.673 1.00 81.62 81 ARG A N 1
ATOM 636 C CA . ARG A 1 81 ? 4.219 -0.694 -2.977 1.00 81.62 81 ARG A CA 1
ATOM 637 C C . ARG A 1 81 ? 5.409 -0.466 -3.907 1.00 81.62 81 ARG A C 1
ATOM 639 O O . ARG A 1 81 ? 5.724 -1.307 -4.748 1.00 81.62 81 ARG A O 1
ATOM 646 N N . LYS A 1 82 ? 6.107 0.653 -3.685 1.00 84.38 82 LYS A N 1
ATOM 647 C CA . LYS A 1 82 ? 7.256 1.100 -4.490 1.00 84.38 82 LYS A CA 1
ATOM 648 C C . LYS A 1 82 ? 8.475 0.189 -4.362 1.00 84.38 82 LYS A C 1
ATOM 650 O O . LYS A 1 82 ? 9.190 0.001 -5.337 1.00 84.38 82 LYS A O 1
ATOM 655 N N . ASP A 1 83 ? 8.738 -0.331 -3.170 1.00 86.81 83 ASP A N 1
ATOM 656 C CA . ASP A 1 83 ? 9.847 -1.249 -2.902 1.00 86.81 83 ASP A CA 1
ATOM 657 C C . ASP A 1 83 ? 9.672 -2.563 -3.665 1.00 86.81 83 ASP A C 1
ATOM 659 O O . ASP A 1 83 ? 10.566 -2.939 -4.415 1.00 86.81 83 ASP A O 1
ATOM 663 N N . ASN A 1 84 ? 8.486 -3.171 -3.588 1.00 89.38 84 ASN A N 1
ATOM 664 C CA . ASN A 1 84 ? 8.162 -4.380 -4.351 1.00 89.38 84 ASN A CA 1
ATOM 665 C C . ASN A 1 84 ? 8.259 -4.149 -5.865 1.00 89.38 84 ASN A C 1
ATOM 667 O O . ASN A 1 84 ? 8.827 -4.964 -6.584 1.00 89.38 84 ASN A O 1
ATOM 671 N N . PHE A 1 85 ? 7.734 -3.021 -6.350 1.00 90.75 85 PHE A N 1
ATOM 672 C CA . PHE A 1 85 ? 7.843 -2.645 -7.759 1.00 90.75 85 PHE A CA 1
ATOM 673 C C . PHE A 1 85 ? 9.296 -2.501 -8.217 1.00 90.75 85 PHE A C 1
ATOM 675 O O . PHE A 1 85 ? 9.680 -2.981 -9.280 1.00 90.75 85 PHE A O 1
ATOM 682 N N . MET A 1 86 ? 10.116 -1.839 -7.406 1.00 89.44 86 MET A N 1
ATOM 683 C CA . MET A 1 86 ? 11.517 -1.615 -7.728 1.00 89.44 86 MET A CA 1
ATOM 684 C C . MET A 1 86 ? 12.323 -2.907 -7.674 1.00 89.44 86 MET A C 1
ATOM 686 O O . MET A 1 86 ? 13.118 -3.144 -8.576 1.00 89.44 86 MET A O 1
ATOM 690 N N . GLU A 1 87 ? 12.087 -3.765 -6.682 1.00 91.88 87 GLU A N 1
ATOM 691 C CA . GLU A 1 87 ? 12.670 -5.105 -6.649 1.00 91.88 87 GLU A CA 1
ATOM 692 C C . GLU A 1 87 ? 12.283 -5.905 -7.897 1.00 91.88 87 GLU A C 1
ATOM 694 O O . GLU A 1 87 ? 13.150 -6.509 -8.525 1.00 91.88 87 GLU A O 1
ATOM 699 N N . HIS A 1 88 ? 11.014 -5.857 -8.308 1.00 93.06 88 HIS A N 1
ATOM 700 C CA . HIS A 1 88 ? 10.556 -6.483 -9.544 1.00 93.06 88 HIS A CA 1
ATOM 701 C C . HIS A 1 88 ? 11.314 -5.951 -10.768 1.00 93.06 88 HIS A C 1
ATOM 703 O O . HIS A 1 88 ? 11.842 -6.752 -11.538 1.00 93.06 88 HIS A O 1
ATOM 709 N N . LYS A 1 89 ? 11.448 -4.627 -10.925 1.00 91.44 89 LYS A N 1
ATOM 710 C CA . LYS A 1 89 ? 12.225 -4.054 -12.037 1.00 91.44 89 LYS A CA 1
ATOM 711 C C . LYS A 1 89 ? 13.689 -4.498 -11.994 1.00 91.44 89 LYS A C 1
ATOM 713 O O . LYS A 1 89 ? 14.244 -4.823 -13.037 1.00 91.44 89 LYS A O 1
ATOM 718 N N . LEU A 1 90 ? 14.311 -4.568 -10.818 1.00 90.38 90 LEU A N 1
ATOM 719 C CA . LEU A 1 90 ? 15.699 -5.024 -10.676 1.00 90.38 90 LEU A CA 1
ATOM 720 C C . LEU A 1 90 ? 15.866 -6.517 -10.998 1.00 90.38 90 LEU A C 1
ATOM 722 O O . LEU A 1 90 ? 16.819 -6.889 -11.673 1.00 90.38 90 LEU A O 1
ATOM 726 N N . ARG A 1 91 ? 14.968 -7.379 -10.509 1.00 91.81 91 ARG A N 1
ATOM 727 C CA . ARG A 1 91 ? 15.107 -8.841 -10.616 1.00 91.81 91 ARG A CA 1
ATOM 728 C C . ARG A 1 91 ? 14.593 -9.408 -11.934 1.00 91.81 91 ARG A C 1
ATOM 730 O O . ARG A 1 91 ? 15.202 -10.326 -12.463 1.00 91.81 91 ARG A O 1
ATOM 737 N N . VAL A 1 92 ? 13.477 -8.885 -12.439 1.00 91.44 92 VAL A N 1
ATOM 738 C CA . VAL A 1 92 ? 12.798 -9.400 -13.642 1.00 91.44 92 VAL A CA 1
ATOM 739 C C . VAL A 1 92 ? 13.238 -8.653 -14.895 1.00 91.44 92 VAL A C 1
ATOM 741 O O . VAL A 1 92 ? 13.334 -9.247 -15.962 1.00 91.44 92 VAL A O 1
ATOM 744 N N . HIS A 1 93 ? 13.520 -7.355 -14.771 1.00 90.31 93 HIS A N 1
ATOM 745 C CA . HIS A 1 93 ? 13.882 -6.503 -15.908 1.00 90.31 93 HIS A CA 1
ATOM 746 C C . HIS A 1 93 ? 15.324 -6.001 -15.857 1.00 90.31 93 HIS A C 1
ATOM 748 O O . HIS A 1 93 ? 15.692 -5.157 -16.668 1.00 90.31 93 HIS A O 1
ATOM 754 N N . HIS A 1 94 ? 16.130 -6.489 -14.906 1.00 87.31 94 HIS A N 1
ATOM 755 C CA . HIS A 1 94 ? 17.528 -6.087 -14.724 1.00 87.31 94 HIS A CA 1
ATOM 756 C C . HIS A 1 94 ? 17.716 -4.563 -14.722 1.00 87.31 94 HIS A C 1
ATOM 758 O O . HIS A 1 94 ? 18.701 -4.036 -15.236 1.00 87.31 94 HIS A O 1
ATOM 764 N N . PHE A 1 95 ? 16.746 -3.839 -14.155 1.00 82.62 95 PHE A N 1
ATOM 765 C CA . PHE A 1 95 ? 16.745 -2.384 -14.143 1.00 82.62 95 PHE A CA 1
ATOM 766 C C . PHE A 1 95 ? 17.883 -1.866 -13.264 1.00 82.62 95 PHE A C 1
ATOM 768 O O . PHE A 1 95 ? 17.804 -1.891 -12.034 1.00 82.62 95 PHE A O 1
ATOM 775 N N . VAL A 1 96 ? 18.939 -1.368 -13.898 1.00 78.62 96 VAL A N 1
ATOM 776 C CA . VAL A 1 96 ? 20.057 -0.733 -13.204 1.00 78.62 96 VAL A CA 1
ATOM 777 C C . VAL A 1 96 ? 19.676 0.709 -12.905 1.00 78.62 96 VAL A C 1
ATOM 779 O O . VAL A 1 96 ? 19.403 1.503 -13.806 1.00 78.62 96 VAL A O 1
ATOM 782 N N . ARG A 1 97 ? 19.648 1.065 -11.619 1.00 70.19 97 ARG A N 1
ATOM 783 C CA . ARG A 1 97 ? 19.483 2.463 -11.223 1.00 70.19 97 ARG A CA 1
ATOM 784 C C . ARG A 1 97 ? 20.748 3.218 -11.606 1.00 70.19 97 ARG A C 1
ATOM 786 O O . ARG A 1 97 ? 21.823 2.898 -11.107 1.00 70.19 97 ARG A O 1
ATOM 793 N N . ARG A 1 98 ? 20.611 4.192 -12.504 1.00 65.62 98 ARG A N 1
ATOM 794 C CA . ARG A 1 98 ? 21.697 5.122 -12.823 1.00 65.62 98 ARG A CA 1
ATOM 795 C C . ARG A 1 98 ? 22.016 5.951 -11.561 1.00 65.62 98 ARG A C 1
ATOM 797 O O . ARG A 1 98 ? 21.051 6.368 -10.914 1.00 65.62 98 ARG A O 1
ATOM 804 N N . PRO A 1 99 ? 23.301 6.093 -11.183 1.00 65.06 99 PRO A N 1
ATOM 805 C CA . PRO A 1 99 ? 23.722 6.815 -9.981 1.00 65.06 99 PRO A CA 1
ATOM 806 C C . PRO A 1 99 ? 23.407 8.310 -10.046 1.00 65.06 99 PRO A C 1
ATOM 808 O O . PRO A 1 99 ? 23.348 8.854 -11.174 1.00 65.06 99 PRO A O 1
#

InterPro domains:
  IPR013087 Zinc finger C2H2-type [PF00096] (68-93)
  IPR013087 Zinc finger C2H2-type [PS00028] (70-94)
  IPR013087 Zinc finger C2H2-type [PS50157] (68-99)
  IPR013087 Zinc finger C2H2-type [SM00355] (35-62)
  IPR013087 Zinc finger C2H2-type [SM00355] (68-93)
  IPR036236 Zinc finger C2H2 superfamily [SSF57667] (47-94)

Secondary structure (DSSP, 8-state):
----------------------------TTS---EE---TT----PEESSHHHHHHHHIIIIISTT-EE--STT---EESSHHHHHHHHHHHS--PPP-

Radius of gyration: 32.21 Å; chains: 1; bounding box: 39×92×69 Å

Organism: Aspergillus carbonarius (strain ITEM 5010) (NCBI:txid602072)